Protein AF-A0A7X8JA95-F1 (afdb_monomer)

Radius of gyration: 20.43 Å; Cα contacts (8 Å, |Δi|>4): 32; chains: 1; bounding box: 47×20×56 Å

pLDDT: mean 91.41, std 6.58, range [72.81, 98.19]

Solvent-accessible surface area (backbone atoms only — not comparable to full-atom values): 4577 Å² total; per-residue (Å²): 112,67,69,62,51,52,55,50,50,52,50,54,51,51,52,52,51,54,44,49,51,54,52,49,57,54,47,52,54,41,50,53,44,49,54,48,44,51,52,47,50,58,57,56,70,39,88,85,59,51,72,67,55,43,51,53,48,51,50,53,43,48,55,47,50,53,48,43,51,46,50,62,73,63,40,62,51,99,90,38,77,97

Mean predicted aligned error: 5.04 Å

Nearest PDB structures (foldseek):
  6jy0-assembly1_A  TM=9.854E-01  e=2.495E-04  Salmonella enterica subsp. enterica serovar Typhimurium
  8cxm-assembly1_B  TM=9.804E-01  e=5.920E-04  Escherichia coli K-12
  8cvi-assembly1_K  TM=9.767E-01  e=5.920E-04  Escherichia coli

Structure (mmCIF, N/CA/C/O backbone):
data_AF-A0A7X8JA95-F1
#
_entry.id   AF-A0A7X8JA95-F1
#
loop_
_atom_site.group_PDB
_atom_site.id
_atom_site.type_symbol
_atom_site.label_atom_id
_atom_site.label_alt_id
_atom_site.label_comp_id
_atom_site.label_asym_id
_atom_site.label_entity_id
_atom_site.label_seq_id
_atom_site.pdbx_PDB_ins_code
_atom_site.Cartn_x
_atom_site.Cartn_y
_atom_site.Cartn_z
_atom_site.occupancy
_atom_site.B_iso_or_equiv
_atom_site.auth_seq_id
_atom_site.auth_comp_id
_atom_site.auth_asym_id
_atom_site.auth_atom_id
_atom_site.pdbx_PDB_model_num
ATOM 1 N N . SER A 1 1 ? -27.722 1.238 35.158 1.00 72.81 1 SER A N 1
ATOM 2 C CA . SER A 1 1 ? -27.612 1.001 33.702 1.00 72.81 1 SER A CA 1
ATOM 3 C C . SER A 1 1 ? -26.827 2.059 32.928 1.00 72.81 1 SER A C 1
ATOM 5 O O . SER A 1 1 ? -26.087 1.664 32.042 1.00 72.81 1 SER A O 1
ATOM 7 N N . GLN A 1 2 ? -26.899 3.361 33.248 1.00 78.94 2 GLN A N 1
ATOM 8 C CA . GLN A 1 2 ? -26.144 4.396 32.509 1.00 78.94 2 GLN A CA 1
ATOM 9 C C . GLN A 1 2 ? -24.614 4.263 32.625 1.00 78.94 2 GLN A C 1
ATOM 11 O O . GLN A 1 2 ? -23.934 4.314 31.610 1.00 78.94 2 GLN A O 1
ATOM 16 N N . ILE A 1 3 ? -24.076 3.997 33.822 1.00 83.12 3 ILE A N 1
ATOM 17 C CA . ILE A 1 3 ? -22.622 3.815 34.031 1.00 83.12 3 ILE A CA 1
ATOM 18 C C . ILE A 1 3 ? -22.073 2.638 33.207 1.00 83.12 3 ILE A C 1
ATOM 20 O O . ILE A 1 3 ? -21.039 2.759 32.558 1.00 83.12 3 ILE A O 1
ATOM 24 N N . ASN A 1 4 ? -22.797 1.515 33.158 1.00 89.44 4 ASN A N 1
ATOM 25 C CA . ASN A 1 4 ? -22.398 0.359 32.347 1.00 89.44 4 ASN A CA 1
ATOM 26 C C . ASN A 1 4 ? -22.447 0.666 30.842 1.00 89.44 4 ASN A C 1
ATOM 28 O O . ASN A 1 4 ? -21.571 0.220 30.106 1.00 89.44 4 ASN A O 1
ATOM 32 N N . GLY A 1 5 ? -23.433 1.453 30.398 1.00 92.25 5 GLY A N 1
ATOM 33 C CA . GLY A 1 5 ? -23.515 1.928 29.016 1.00 92.25 5 GLY A CA 1
ATOM 34 C C . GLY A 1 5 ? -22.354 2.853 28.645 1.00 92.25 5 GLY A C 1
ATOM 35 O O . GLY A 1 5 ? -21.737 2.659 27.603 1.00 92.25 5 GLY A O 1
ATOM 36 N N . LEU A 1 6 ? -21.996 3.795 29.523 1.00 92.44 6 LEU A N 1
ATOM 37 C CA . LEU A 1 6 ? -20.846 4.688 29.334 1.00 92.44 6 LEU A CA 1
ATOM 38 C C . LEU A 1 6 ? -19.521 3.914 29.290 1.00 92.44 6 LEU A C 1
ATOM 40 O O . LEU A 1 6 ? -18.695 4.162 28.416 1.00 92.44 6 LEU A O 1
ATOM 44 N N . ASN A 1 7 ? -19.341 2.919 30.164 1.00 93.44 7 ASN A N 1
ATOM 45 C CA . ASN A 1 7 ? -18.157 2.055 30.146 1.00 93.44 7 ASN A CA 1
ATOM 46 C C . ASN A 1 7 ? -18.049 1.242 28.848 1.00 93.44 7 ASN A C 1
ATOM 48 O O . ASN A 1 7 ? -16.955 1.095 28.306 1.00 93.44 7 ASN A O 1
ATOM 52 N N . GLN A 1 8 ? -19.169 0.735 28.322 1.00 93.00 8 GLN A N 1
ATOM 53 C CA . GLN A 1 8 ? -19.170 0.057 27.026 1.00 93.00 8 GLN A CA 1
ATOM 54 C C . GLN A 1 8 ? -18.885 1.028 25.876 1.00 93.00 8 GLN A C 1
ATOM 56 O O . GLN A 1 8 ? -18.098 0.698 24.996 1.00 93.00 8 GLN A O 1
ATOM 61 N N . GLY A 1 9 ? -19.472 2.227 25.905 1.00 94.06 9 GLY A N 1
ATOM 62 C CA . GLY A 1 9 ? -19.210 3.275 24.918 1.00 94.06 9 GLY A CA 1
ATOM 63 C C . GLY A 1 9 ? -17.731 3.656 24.857 1.00 94.06 9 GLY A C 1
ATOM 64 O O . GLY A 1 9 ? -17.162 3.711 23.772 1.00 94.06 9 GLY A O 1
ATOM 65 N N . ASN A 1 10 ? -17.084 3.809 26.015 1.00 94.44 10 ASN A N 1
ATOM 66 C CA . ASN A 1 10 ? -15.645 4.059 26.088 1.00 94.44 10 ASN A CA 1
ATOM 67 C C . ASN A 1 10 ? -14.826 2.915 25.480 1.00 94.44 10 ASN A C 1
ATOM 69 O O . ASN A 1 10 ? -13.878 3.177 24.747 1.00 94.44 10 ASN A O 1
ATOM 73 N N . ARG A 1 11 ? -15.175 1.648 25.740 1.00 94.25 11 ARG A N 1
ATOM 74 C CA . ARG A 1 11 ? -14.485 0.506 25.111 1.00 94.25 11 ARG A CA 1
ATOM 75 C C . ARG A 1 11 ? -14.639 0.517 23.591 1.00 94.25 11 ARG A C 1
ATOM 77 O O . ARG A 1 11 ? -13.635 0.476 22.896 1.00 94.25 11 ARG A O 1
ATOM 84 N N . ASN A 1 12 ? -15.860 0.708 23.093 1.00 90.81 12 ASN A N 1
ATOM 85 C CA . ASN A 1 12 ? -16.124 0.789 21.655 1.00 90.81 12 ASN A CA 1
ATOM 86 C C . ASN A 1 12 ? -15.346 1.939 20.986 1.00 90.81 12 ASN A C 1
ATOM 88 O O . ASN A 1 12 ? -14.848 1.780 19.875 1.00 90.81 12 ASN A O 1
ATOM 92 N N . ALA A 1 13 ? -15.232 3.093 21.654 1.00 95.44 13 ALA A N 1
ATOM 93 C CA . ALA A 1 13 ? -14.449 4.220 21.153 1.00 95.44 13 ALA A CA 1
ATOM 94 C C . ALA A 1 13 ? -12.949 3.891 21.084 1.00 95.44 13 ALA A C 1
ATOM 96 O O . ALA A 1 13 ? -12.306 4.203 20.086 1.00 95.44 13 ALA A O 1
ATOM 97 N N . ASN A 1 14 ? -12.403 3.221 22.105 1.00 94.50 14 ASN A N 1
ATOM 98 C CA . ASN A 1 14 ? -11.008 2.772 22.098 1.00 94.50 14 ASN A CA 1
ATOM 99 C C . ASN A 1 14 ? -10.741 1.740 20.991 1.00 94.50 14 ASN A C 1
ATOM 101 O O . ASN A 1 14 ? -9.729 1.847 20.303 1.00 94.50 14 ASN A O 1
ATOM 105 N N . ASP A 1 15 ? -11.660 0.798 20.764 1.00 93.56 15 ASP A N 1
ATOM 106 C CA . ASP A 1 15 ? -11.548 -0.171 19.667 1.00 93.56 15 ASP A CA 1
ATOM 107 C C . ASP A 1 15 ? -11.585 0.528 18.299 1.00 93.56 15 ASP A C 1
ATOM 109 O O . ASP A 1 15 ? -10.803 0.197 17.410 1.00 93.56 15 ASP A O 1
ATOM 113 N N . GLY A 1 16 ? -12.443 1.543 18.138 1.00 92.44 16 GLY A N 1
ATOM 114 C CA . GLY A 1 16 ? -12.494 2.369 16.929 1.00 92.44 16 GLY A CA 1
ATOM 115 C C . GLY A 1 16 ? -11.204 3.159 16.681 1.00 92.44 16 GLY A C 1
ATOM 116 O O . GLY A 1 16 ? -10.754 3.252 15.540 1.00 92.44 16 GLY A O 1
ATOM 117 N N . ILE A 1 17 ? -10.574 3.682 17.738 1.00 94.38 17 ILE A N 1
ATOM 118 C CA . ILE A 1 17 ? -9.265 4.347 17.645 1.00 94.38 17 ILE A CA 1
ATOM 119 C C . ILE A 1 17 ? -8.188 3.347 17.215 1.00 94.38 17 ILE A C 1
ATOM 121 O O . ILE A 1 17 ? -7.429 3.628 16.292 1.00 94.38 17 ILE A O 1
ATOM 125 N N . ALA A 1 18 ? -8.140 2.171 17.839 1.00 94.06 18 ALA A N 1
ATOM 126 C CA . ALA A 1 18 ? -7.149 1.147 17.517 1.00 94.06 18 ALA A CA 1
ATOM 127 C C . ALA A 1 18 ? -7.310 0.607 16.080 1.00 94.06 18 ALA A C 1
ATOM 129 O O . ALA A 1 18 ? -6.320 0.374 15.380 1.00 94.06 18 ALA A O 1
ATOM 130 N N . LEU A 1 19 ? -8.555 0.474 15.611 1.00 92.56 19 LEU A N 1
ATOM 131 C CA . LEU A 1 19 ? -8.883 0.160 14.220 1.00 92.56 19 LEU A CA 1
ATOM 132 C C . LEU A 1 19 ? -8.321 1.221 13.266 1.00 92.56 19 LEU A C 1
ATOM 134 O O . LEU A 1 19 ? -7.615 0.881 12.317 1.00 92.56 19 LEU A O 1
ATOM 138 N N . ALA A 1 20 ? -8.611 2.498 13.535 1.00 93.12 20 ALA A N 1
ATOM 139 C CA . ALA A 1 20 ? -8.155 3.611 12.710 1.00 93.12 20 ALA A CA 1
ATOM 140 C C . ALA A 1 20 ? -6.623 3.687 12.653 1.00 93.12 20 ALA A C 1
ATOM 142 O O . ALA A 1 20 ? -6.070 3.832 11.570 1.00 93.12 20 ALA A O 1
ATOM 143 N N . GLN A 1 21 ? -5.938 3.492 13.782 1.00 94.06 21 GLN A N 1
ATOM 144 C CA . GLN A 1 21 ? -4.472 3.462 13.845 1.00 94.06 21 GLN A CA 1
ATOM 145 C C . GLN A 1 21 ? -3.869 2.303 13.043 1.00 94.06 21 GLN A C 1
ATOM 147 O O . GLN A 1 21 ? -2.841 2.463 12.390 1.00 94.06 21 GLN A O 1
ATOM 152 N N . THR A 1 22 ? -4.512 1.132 13.059 1.00 92.06 22 THR A N 1
ATOM 153 C CA . THR A 1 22 ? -4.061 -0.015 12.254 1.00 92.06 22 THR A CA 1
ATOM 154 C C . THR A 1 22 ? -4.204 0.280 10.761 1.00 92.06 22 THR A C 1
ATOM 156 O O . THR A 1 22 ? -3.303 -0.028 9.980 1.00 92.06 22 THR A O 1
ATOM 159 N N . ALA A 1 23 ? -5.318 0.901 10.365 1.00 90.12 23 ALA A N 1
ATOM 160 C CA . ALA A 1 23 ? -5.530 1.330 8.988 1.00 90.12 23 ALA A CA 1
ATOM 161 C C . ALA A 1 23 ? -4.536 2.429 8.570 1.00 90.12 23 ALA A C 1
ATOM 163 O O . ALA A 1 23 ? -3.979 2.354 7.479 1.00 90.12 23 ALA A O 1
ATOM 164 N N . GLU A 1 24 ? -4.268 3.407 9.438 1.00 92.81 24 GLU A N 1
ATOM 165 C CA . GLU A 1 24 ? -3.304 4.488 9.200 1.00 92.81 24 GLU A CA 1
ATOM 166 C C . GLU A 1 24 ? -1.890 3.943 8.970 1.00 92.81 24 GLU A C 1
ATOM 168 O O . GLU A 1 24 ? -1.281 4.251 7.950 1.00 92.81 24 GLU A O 1
ATOM 173 N N . GLY A 1 25 ? -1.409 3.034 9.825 1.00 94.25 25 GLY A N 1
ATOM 174 C CA . GLY A 1 25 ? -0.095 2.411 9.635 1.00 94.25 25 GLY A CA 1
ATOM 175 C C . GLY A 1 25 ? 0.017 1.624 8.323 1.00 94.25 25 GLY A C 1
ATOM 176 O O . GLY A 1 25 ? 1.036 1.690 7.640 1.00 94.25 25 GLY A O 1
ATOM 177 N N . ALA A 1 26 ? -1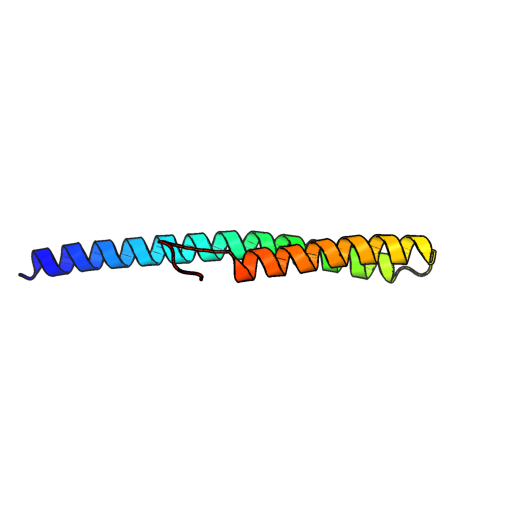.044 0.918 7.918 1.00 93.44 26 ALA A N 1
ATOM 178 C CA . ALA A 1 26 ? -1.071 0.234 6.625 1.00 93.44 26 ALA A CA 1
ATOM 179 C C . ALA A 1 26 ? -1.048 1.219 5.440 1.00 93.44 26 ALA A C 1
ATOM 181 O O . ALA A 1 26 ? -0.389 0.958 4.429 1.00 93.44 26 ALA A O 1
ATOM 182 N N . LEU A 1 27 ? -1.744 2.354 5.555 1.00 94.12 27 LEU A N 1
ATOM 183 C CA . LEU A 1 27 ? -1.755 3.404 4.536 1.00 94.12 27 LEU A CA 1
ATOM 184 C C . LEU A 1 27 ? -0.411 4.129 4.428 1.00 94.12 27 LEU A C 1
ATOM 186 O O . LEU A 1 27 ? -0.022 4.474 3.313 1.00 94.12 27 LEU A O 1
ATOM 190 N N . ASP A 1 28 ? 0.316 4.310 5.528 1.00 96.81 28 ASP A N 1
ATOM 191 C CA . ASP A 1 28 ? 1.656 4.907 5.518 1.00 96.81 28 ASP A CA 1
ATOM 192 C C . ASP A 1 28 ? 2.671 4.048 4.743 1.00 96.81 28 ASP A C 1
ATOM 194 O O . ASP A 1 28 ? 3.467 4.571 3.950 1.00 96.81 28 ASP A O 1
ATOM 198 N N . GLU A 1 29 ? 2.602 2.722 4.888 1.00 95.06 29 GLU A N 1
ATOM 199 C CA . GLU A 1 29 ? 3.416 1.784 4.101 1.00 95.06 29 GLU A CA 1
ATOM 200 C C . GLU A 1 29 ? 3.053 1.843 2.608 1.00 95.06 29 GLU A C 1
ATOM 202 O O . GLU A 1 29 ? 3.928 1.963 1.741 1.00 95.06 29 GLU A O 1
ATOM 207 N N . VAL A 1 30 ? 1.752 1.842 2.285 1.00 96.06 30 VAL A N 1
ATOM 208 C CA . VAL A 1 30 ? 1.269 2.005 0.901 1.00 96.06 30 VAL A CA 1
ATOM 209 C C . VAL A 1 30 ? 1.727 3.337 0.311 1.00 96.06 30 VAL A C 1
ATOM 211 O O . VAL A 1 30 ? 2.219 3.376 -0.819 1.00 96.06 30 VAL A O 1
ATOM 214 N N . HIS A 1 31 ? 1.618 4.428 1.067 1.00 96.38 31 HIS A N 1
ATOM 215 C CA . HIS A 1 31 ? 2.058 5.749 0.642 1.00 96.38 31 HIS A CA 1
ATOM 216 C C . HIS A 1 31 ? 3.562 5.759 0.333 1.00 96.38 31 HIS A C 1
ATOM 218 O O . HIS A 1 31 ? 3.970 6.239 -0.728 1.00 96.38 31 HIS A O 1
ATOM 224 N N . SER A 1 32 ? 4.383 5.161 1.197 1.00 97.81 32 SER A N 1
ATOM 225 C CA . SER A 1 32 ? 5.833 5.055 1.001 1.00 97.81 32 SER A CA 1
ATOM 226 C C . SER A 1 32 ? 6.192 4.281 -0.274 1.00 97.81 32 SER A C 1
ATO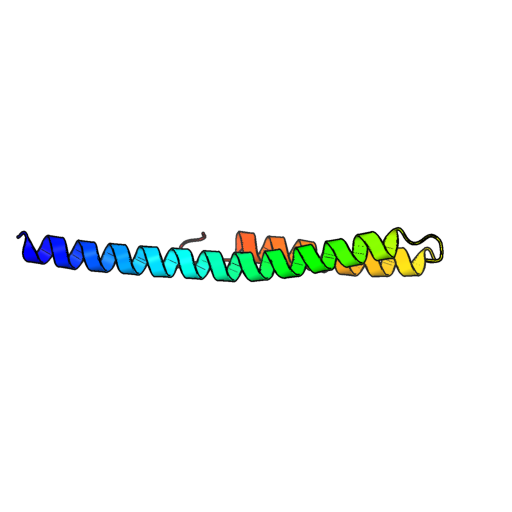M 228 O O . SER A 1 32 ? 7.026 4.732 -1.069 1.00 97.81 32 SER A O 1
ATOM 230 N N . MET A 1 33 ? 5.510 3.163 -0.542 1.00 98.19 33 MET A N 1
ATOM 231 C CA . MET A 1 33 ? 5.697 2.395 -1.778 1.00 98.19 33 MET A CA 1
ATOM 232 C C . MET A 1 33 ? 5.255 3.166 -3.026 1.00 98.19 33 MET A C 1
ATOM 234 O O . MET A 1 33 ? 5.954 3.147 -4.041 1.00 98.19 33 MET A O 1
ATOM 238 N N . LEU A 1 34 ? 4.149 3.911 -2.964 1.00 97.12 34 LEU A N 1
ATOM 239 C CA . LEU A 1 34 ? 3.702 4.755 -4.076 1.00 97.12 34 LEU A CA 1
ATOM 240 C C . LEU A 1 34 ? 4.705 5.875 -4.391 1.00 97.12 34 LEU A C 1
ATOM 242 O O . LEU A 1 34 ? 4.968 6.153 -5.564 1.00 97.12 34 LEU A O 1
ATOM 246 N N . GLN A 1 35 ? 5.328 6.483 -3.375 1.00 98.06 35 GLN A N 1
ATOM 247 C CA . GLN A 1 35 ? 6.406 7.459 -3.593 1.00 98.06 35 GLN A CA 1
ATOM 248 C C . GLN A 1 35 ? 7.629 6.817 -4.268 1.00 98.06 35 GLN A C 1
ATOM 250 O O . GLN A 1 35 ? 8.252 7.421 -5.153 1.00 98.06 35 GLN A O 1
ATOM 255 N N . ARG A 1 36 ? 7.952 5.566 -3.918 1.00 97.81 36 ARG A N 1
ATOM 256 C CA . ARG A 1 36 ? 9.003 4.794 -4.592 1.00 97.81 36 ARG A CA 1
ATOM 257 C C . ARG A 1 36 ? 8.648 4.524 -6.056 1.00 97.81 36 ARG A C 1
ATOM 259 O O . ARG A 1 36 ? 9.458 4.842 -6.926 1.00 97.81 36 ARG A O 1
ATOM 266 N N . ILE A 1 37 ? 7.433 4.051 -6.349 1.00 97.19 37 ILE A N 1
ATOM 267 C CA . ILE A 1 37 ? 6.934 3.847 -7.724 1.00 97.19 37 ILE A CA 1
ATOM 268 C C . ILE A 1 37 ? 7.011 5.146 -8.534 1.00 97.19 37 ILE A C 1
ATOM 270 O O . ILE A 1 37 ? 7.451 5.137 -9.687 1.00 97.19 37 ILE A O 1
ATOM 274 N N . ARG A 1 38 ? 6.639 6.286 -7.941 1.00 96.75 38 ARG A N 1
ATOM 275 C CA . ARG A 1 38 ? 6.745 7.598 -8.595 1.00 96.75 38 ARG A CA 1
ATOM 276 C C . ARG A 1 38 ? 8.190 7.934 -8.963 1.00 96.75 38 ARG A C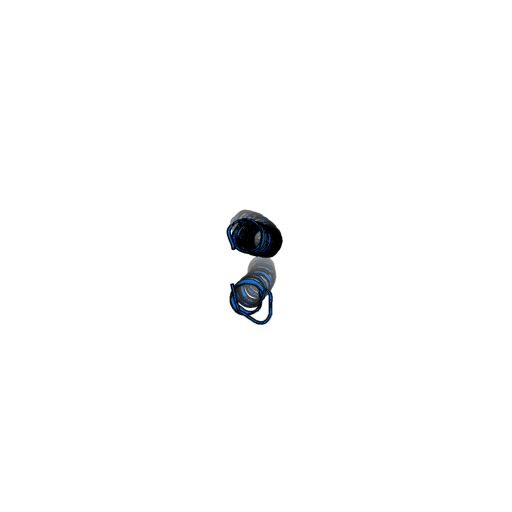 1
ATOM 278 O O . ARG A 1 38 ? 8.450 8.363 -10.086 1.00 96.75 38 ARG A O 1
ATOM 285 N N . THR A 1 39 ? 9.127 7.704 -8.046 1.00 95.69 39 THR A N 1
ATOM 286 C CA . THR A 1 39 ? 10.564 7.930 -8.277 1.00 95.69 39 THR A CA 1
ATOM 287 C C . THR A 1 39 ? 11.087 7.045 -9.408 1.00 95.69 39 THR A C 1
ATOM 289 O O . THR A 1 39 ? 11.771 7.524 -10.312 1.00 95.69 39 THR A O 1
ATOM 292 N N . LEU A 1 40 ? 10.707 5.767 -9.405 1.00 95.44 40 LEU A N 1
ATOM 293 C CA . LEU A 1 40 ? 11.037 4.801 -10.451 1.00 95.44 40 LEU A CA 1
ATOM 294 C C . LEU A 1 40 ? 10.455 5.195 -11.814 1.00 95.44 40 LEU A C 1
ATOM 296 O O . LEU A 1 40 ? 11.145 5.104 -12.826 1.00 95.44 40 LEU A O 1
ATOM 300 N N . SER A 1 41 ? 9.225 5.707 -11.842 1.00 92.38 41 SER A N 1
ATOM 301 C CA . SER A 1 41 ? 8.562 6.169 -13.068 1.00 92.38 41 SER A CA 1
ATOM 302 C C . SER A 1 41 ? 9.286 7.366 -13.686 1.00 92.38 41 SER A C 1
ATOM 304 O O . SER A 1 41 ? 9.566 7.371 -14.885 1.00 92.38 41 SER A O 1
ATOM 306 N N . VAL A 1 42 ? 9.665 8.354 -12.865 1.00 93.44 42 VAL A N 1
ATOM 307 C CA . VAL A 1 42 ? 10.476 9.500 -13.312 1.00 93.44 42 VAL A CA 1
ATOM 308 C C . VAL A 1 42 ? 11.848 9.037 -13.792 1.00 93.44 42 VAL A C 1
ATOM 310 O O . VAL A 1 42 ? 12.314 9.493 -14.835 1.00 93.44 42 VAL A O 1
ATOM 313 N N . ARG A 1 43 ? 12.480 8.097 -13.075 1.00 89.88 43 ARG A N 1
ATOM 314 C CA . ARG A 1 43 ? 13.756 7.511 -13.494 1.00 89.88 43 ARG A CA 1
ATOM 315 C C . ARG A 1 43 ? 13.616 6.843 -14.856 1.00 89.88 43 ARG A C 1
ATOM 317 O O . ARG A 1 43 ? 14.433 7.144 -15.712 1.00 89.88 43 ARG A O 1
ATOM 324 N N . SER A 1 44 ? 12.593 6.013 -15.072 1.00 90.25 44 SER A N 1
ATOM 325 C CA . SER A 1 44 ? 12.334 5.288 -16.329 1.00 90.25 44 SER A CA 1
ATOM 326 C C . SER A 1 44 ? 12.138 6.223 -17.527 1.00 90.25 44 SER A C 1
ATOM 328 O O . SER A 1 44 ? 12.636 5.937 -18.617 1.00 90.25 44 SER A O 1
ATOM 330 N N . ALA A 1 45 ? 11.494 7.375 -17.307 1.00 89.25 45 ALA A N 1
ATOM 331 C CA . ALA A 1 45 ? 11.268 8.405 -18.321 1.00 89.25 45 ALA A CA 1
ATOM 332 C C . ALA A 1 45 ? 12.543 9.161 -18.751 1.00 89.25 45 ALA A C 1
ATOM 334 O O . ALA A 1 45 ? 12.499 9.932 -19.710 1.00 89.25 45 ALA A O 1
ATOM 335 N N . ASN A 1 46 ? 13.682 8.954 -18.078 1.00 85.75 46 ASN A N 1
ATOM 336 C CA . ASN A 1 46 ? 14.954 9.528 -18.504 1.00 85.75 46 ASN A CA 1
ATOM 337 C C . ASN A 1 46 ? 15.441 8.861 -19.806 1.00 85.75 46 ASN A C 1
ATOM 339 O O . ASN A 1 46 ? 15.647 7.646 -19.863 1.00 85.75 46 ASN A O 1
ATOM 343 N N . GLY A 1 47 ? 15.643 9.670 -20.850 1.00 73.00 47 GLY A N 1
ATOM 344 C CA . GLY A 1 47 ? 15.976 9.217 -22.204 1.00 73.00 47 GLY A CA 1
ATOM 345 C C . GLY A 1 47 ? 17.322 8.499 -22.349 1.00 73.00 47 GLY A C 1
ATOM 346 O O . GLY A 1 47 ? 17.567 7.901 -23.392 1.00 73.00 47 GLY A O 1
ATOM 347 N N . THR A 1 48 ? 18.182 8.517 -21.326 1.00 85.75 48 THR A N 1
ATOM 348 C CA . THR A 1 48 ? 19.469 7.802 -21.330 1.00 85.75 48 THR A CA 1
ATOM 349 C C . THR A 1 48 ? 19.371 6.343 -20.882 1.00 85.75 48 THR A C 1
ATOM 351 O O . THR A 1 48 ? 20.353 5.617 -21.012 1.00 85.75 48 THR A O 1
ATOM 354 N N . ASN A 1 49 ? 18.229 5.898 -20.347 1.00 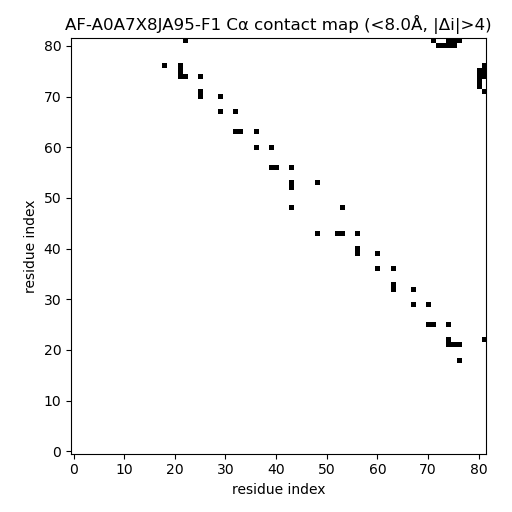86.38 49 ASN A N 1
ATOM 355 C CA . ASN A 1 49 ? 18.068 4.509 -19.916 1.00 86.38 49 ASN A CA 1
ATOM 356 C C . ASN A 1 49 ? 18.003 3.555 -21.106 1.00 86.38 49 ASN A C 1
ATOM 358 O O . ASN A 1 49 ? 17.276 3.783 -2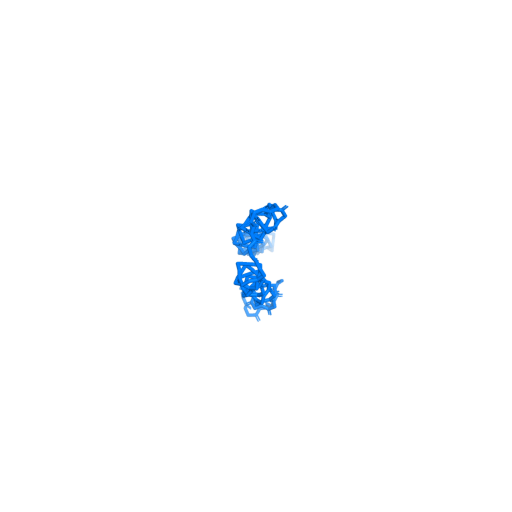2.085 1.00 86.38 49 ASN A O 1
ATOM 362 N N . THR A 1 50 ? 18.688 2.427 -20.961 1.00 90.50 50 THR A N 1
ATOM 363 C CA . THR A 1 50 ? 18.575 1.305 -21.887 1.00 90.50 50 THR A CA 1
ATOM 364 C C . THR A 1 50 ? 17.240 0.574 -21.706 1.00 90.50 50 THR A C 1
ATOM 366 O O . THR A 1 50 ? 16.461 0.838 -20.784 1.00 90.50 50 THR A O 1
ATOM 369 N N . THR A 1 51 ? 16.935 -0.357 -22.608 1.00 89.81 51 THR A N 1
ATOM 370 C CA . THR A 1 51 ? 15.760 -1.229 -22.461 1.00 89.81 51 THR A CA 1
ATOM 371 C C . 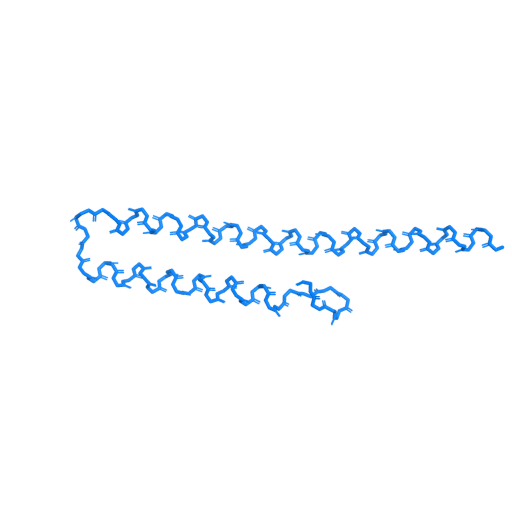THR A 1 51 ? 15.878 -2.137 -21.235 1.00 89.81 51 THR A C 1
ATOM 373 O O . THR A 1 51 ? 14.879 -2.329 -20.545 1.00 89.81 51 THR A O 1
ATOM 376 N N . ASP A 1 52 ? 17.084 -2.605 -20.909 1.00 91.56 52 ASP A N 1
ATOM 377 C CA . ASP A 1 52 ? 17.334 -3.462 -19.743 1.00 91.56 52 ASP A CA 1
ATOM 378 C C . ASP A 1 52 ? 17.163 -2.691 -18.423 1.00 91.56 52 ASP A C 1
ATOM 380 O O . ASP A 1 52 ? 16.580 -3.208 -17.465 1.00 91.56 52 ASP A O 1
ATOM 384 N N . ASP A 1 53 ? 17.567 -1.414 -18.393 1.00 91.75 53 ASP A N 1
ATOM 385 C CA . ASP A 1 53 ? 17.313 -0.524 -17.251 1.00 91.75 53 ASP A CA 1
ATOM 386 C C . ASP A 1 53 ? 15.809 -0.336 -17.027 1.00 91.75 53 ASP A C 1
ATOM 388 O O . ASP A 1 53 ? 15.318 -0.440 -15.901 1.00 91.75 53 ASP A O 1
ATOM 392 N N . ARG A 1 54 ? 15.050 -0.098 -18.107 1.00 91.62 54 ARG A N 1
ATOM 393 C CA . ARG A 1 54 ? 13.587 0.036 -18.035 1.00 91.62 54 ARG A CA 1
ATOM 394 C C . ARG A 1 54 ? 12.915 -1.266 -17.598 1.00 91.62 54 ARG A C 1
ATOM 396 O O . ARG A 1 54 ? 11.969 -1.208 -16.816 1.00 91.62 54 ARG A O 1
ATOM 403 N N . ALA A 1 55 ? 13.405 -2.420 -18.051 1.00 94.00 55 ALA A N 1
ATOM 404 C CA . ALA A 1 55 ? 12.895 -3.725 -17.632 1.00 94.00 55 ALA A CA 1
ATOM 405 C C . ALA A 1 55 ? 13.128 -3.974 -16.133 1.00 94.00 55 ALA A C 1
ATOM 407 O O . ALA A 1 55 ? 12.212 -4.401 -15.431 1.00 94.00 55 ALA A O 1
ATOM 408 N N . SER A 1 56 ? 14.315 -3.632 -15.626 1.00 94.50 56 SER A N 1
ATOM 409 C CA . SER A 1 56 ? 14.648 -3.751 -14.200 1.00 94.50 56 SER A CA 1
ATOM 410 C C . SER A 1 56 ? 13.791 -2.824 -13.333 1.00 94.50 56 SER A C 1
ATOM 412 O O . SER A 1 56 ? 13.253 -3.244 -12.312 1.00 94.50 56 SER A O 1
ATOM 414 N N . ILE A 1 57 ? 13.584 -1.578 -13.776 1.00 94.62 57 ILE A N 1
ATOM 415 C CA . ILE A 1 57 ? 12.678 -0.636 -13.105 1.00 94.62 57 ILE A CA 1
ATOM 416 C C . ILE A 1 57 ? 11.242 -1.178 -13.084 1.00 94.62 57 ILE A C 1
ATOM 418 O O . ILE A 1 57 ? 10.564 -1.097 -12.060 1.00 94.62 57 ILE A O 1
ATOM 422 N N . GLN A 1 58 ? 10.768 -1.741 -14.197 1.00 94.19 58 GLN A N 1
ATOM 423 C CA . GLN A 1 58 ? 9.422 -2.303 -14.283 1.00 94.19 58 GLN A CA 1
ATOM 424 C C . GLN A 1 58 ? 9.233 -3.512 -13.356 1.00 94.19 58 GLN A C 1
ATOM 426 O O . GLN A 1 58 ? 8.140 -3.686 -12.812 1.00 94.19 58 GLN A O 1
ATOM 431 N N . ALA A 1 59 ? 10.275 -4.325 -13.156 1.00 97.12 59 ALA A N 1
ATOM 432 C CA . ALA A 1 59 ? 10.254 -5.419 -12.192 1.00 97.12 59 ALA A CA 1
ATOM 433 C C . ALA A 1 59 ? 10.065 -4.895 -10.757 1.00 97.12 59 ALA A C 1
ATOM 435 O O . ALA A 1 59 ? 9.150 -5.345 -10.073 1.00 97.12 59 ALA A O 1
ATOM 436 N N . GLU A 1 60 ? 10.826 -3.872 -10.348 1.00 97.19 60 GLU A N 1
ATOM 437 C CA . GLU A 1 60 ? 10.682 -3.251 -9.019 1.00 97.19 60 GLU A CA 1
ATOM 438 C C . GLU A 1 60 ? 9.289 -2.614 -8.840 1.00 97.19 60 GLU A C 1
ATOM 440 O O . GLU A 1 60 ? 8.641 -2.793 -7.810 1.00 97.19 60 GLU A O 1
ATOM 445 N N . VAL A 1 61 ? 8.760 -1.929 -9.864 1.00 97.25 61 VAL A N 1
ATOM 446 C CA . VAL A 1 61 ? 7.386 -1.384 -9.832 1.00 97.25 61 VAL A CA 1
ATOM 447 C C . VAL A 1 61 ? 6.343 -2.490 -9.663 1.00 97.25 61 VAL A C 1
ATOM 449 O O . VAL A 1 61 ? 5.356 -2.297 -8.947 1.00 97.25 61 VAL A O 1
ATOM 452 N N . LYS A 1 62 ? 6.540 -3.646 -10.307 1.00 97.94 62 LYS A N 1
ATOM 453 C CA . LYS A 1 62 ? 5.630 -4.786 -10.175 1.00 97.94 62 LYS A CA 1
ATOM 454 C C . LYS A 1 62 ? 5.650 -5.343 -8.752 1.00 97.94 62 LYS A C 1
ATOM 456 O O . LYS A 1 62 ? 4.580 -5.533 -8.185 1.00 97.94 62 LYS A O 1
ATOM 461 N N . GLU A 1 63 ? 6.828 -5.554 -8.173 1.00 98.06 63 GLU A N 1
ATOM 462 C CA . GLU A 1 63 ? 6.965 -6.041 -6.793 1.00 98.06 63 GLU A CA 1
ATOM 463 C C . GLU A 1 63 ? 6.290 -5.097 -5.792 1.00 98.06 63 GLU A C 1
ATOM 465 O O . GLU A 1 63 ? 5.510 -5.540 -4.951 1.00 98.06 63 GLU A O 1
ATOM 470 N N . LEU A 1 64 ? 6.499 -3.784 -5.937 1.00 97.94 64 LEU A N 1
ATOM 471 C CA . LEU A 1 64 ? 5.837 -2.778 -5.101 1.00 97.94 64 LEU A CA 1
ATOM 472 C C . LEU A 1 64 ? 4.311 -2.793 -5.278 1.00 97.94 64 LEU A C 1
ATOM 474 O O . LEU A 1 64 ? 3.574 -2.640 -4.308 1.00 97.94 64 LEU A O 1
ATOM 478 N N . SER A 1 65 ? 3.817 -2.998 -6.501 1.00 96.94 65 SER A N 1
ATOM 479 C CA . 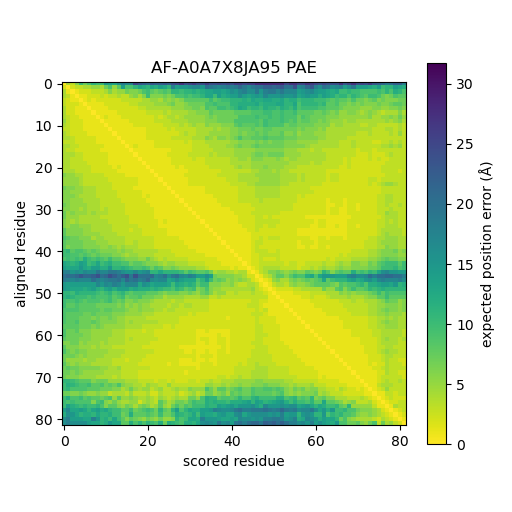SER A 1 65 ? 2.372 -3.070 -6.777 1.00 96.94 65 SER A CA 1
ATOM 480 C C . SER A 1 65 ? 1.729 -4.324 -6.175 1.00 96.94 65 SER A C 1
ATOM 482 O O . SER A 1 65 ? 0.622 -4.261 -5.627 1.00 96.94 65 SER A O 1
ATOM 484 N N . ASP A 1 66 ? 2.428 -5.457 -6.248 1.00 97.62 66 ASP A N 1
ATOM 485 C CA . ASP A 1 66 ? 2.001 -6.712 -5.630 1.00 97.62 66 ASP A CA 1
ATOM 486 C C . ASP A 1 66 ? 1.961 -6.566 -4.099 1.00 97.62 66 ASP A C 1
ATOM 488 O O . ASP A 1 66 ? 1.004 -7.002 -3.454 1.00 97.62 66 ASP A O 1
ATOM 492 N N . GLU A 1 67 ? 2.945 -5.878 -3.519 1.00 97.12 67 GLU A N 1
ATOM 493 C CA . GLU A 1 67 ? 3.014 -5.640 -2.078 1.00 97.12 67 GLU A CA 1
ATOM 494 C C . GLU A 1 67 ? 1.938 -4.662 -1.583 1.00 97.12 67 GLU A C 1
ATOM 496 O O . GLU A 1 67 ? 1.270 -4.938 -0.584 1.00 97.12 67 GLU A O 1
ATOM 501 N N . ILE A 1 68 ? 1.663 -3.581 -2.321 1.00 96.00 68 ILE A N 1
ATOM 502 C CA . ILE A 1 68 ? 0.514 -2.696 -2.055 1.00 96.00 68 ILE A CA 1
ATOM 503 C C . ILE A 1 68 ? -0.788 -3.506 -2.043 1.00 96.00 68 ILE A C 1
ATOM 505 O O . ILE A 1 68 ? -1.601 -3.380 -1.125 1.00 96.00 68 ILE A O 1
ATOM 509 N N . THR A 1 69 ? -0.975 -4.382 -3.035 1.00 94.69 69 THR A N 1
ATOM 510 C CA . THR A 1 69 ? -2.161 -5.246 -3.125 1.00 94.69 69 THR A CA 1
ATOM 511 C C . THR A 1 69 ? -2.241 -6.209 -1.941 1.00 94.69 69 THR A C 1
ATOM 513 O O . THR A 1 69 ? -3.325 -6.437 -1.394 1.00 94.69 69 THR A O 1
ATOM 516 N N . ARG A 1 70 ? -1.102 -6.761 -1.504 1.00 95.31 70 ARG A N 1
ATOM 517 C CA . ARG A 1 70 ? -1.021 -7.624 -0.322 1.00 95.31 70 ARG A CA 1
ATOM 518 C C . ARG A 1 70 ? -1.467 -6.876 0.928 1.00 95.31 70 ARG A C 1
ATOM 520 O O . ARG A 1 70 ? -2.324 -7.402 1.635 1.00 95.31 70 ARG A O 1
ATOM 527 N N . ILE A 1 71 ? -0.934 -5.681 1.186 1.00 92.38 71 ILE A N 1
ATOM 528 C CA . ILE A 1 71 ? -1.312 -4.864 2.348 1.00 92.38 71 ILE A CA 1
ATOM 529 C C . ILE A 1 71 ? -2.810 -4.549 2.296 1.00 92.38 71 ILE A C 1
ATOM 531 O O . ILE A 1 71 ? -3.524 -4.852 3.251 1.00 92.38 71 ILE A O 1
ATOM 535 N N . ALA A 1 72 ? -3.322 -4.087 1.154 1.00 88.06 72 ALA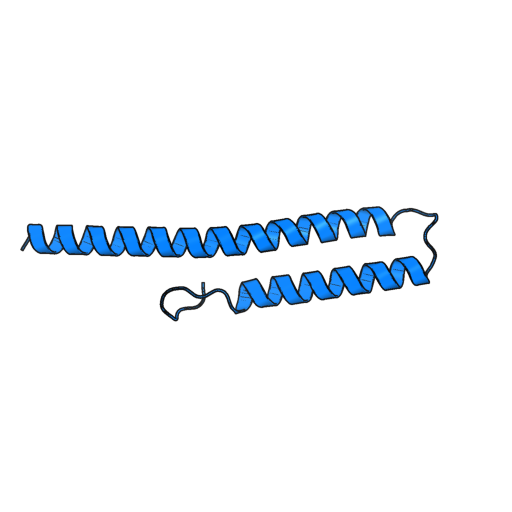 A N 1
ATOM 536 C CA . ALA A 1 72 ? -4.747 -3.804 0.979 1.00 88.06 72 ALA A CA 1
ATOM 537 C C . ALA A 1 72 ? -5.648 -5.032 1.230 1.00 88.06 72 ALA A C 1
ATOM 539 O O . ALA A 1 72 ? -6.735 -4.912 1.778 1.00 88.06 72 ALA A O 1
ATOM 540 N N . CYS A 1 73 ? -5.211 -6.242 0.863 1.00 88.44 73 CYS A N 1
ATOM 541 C CA . CYS A 1 73 ? -6.026 -7.454 1.008 1.00 88.44 73 CYS A CA 1
ATOM 542 C C . CYS A 1 73 ? -5.871 -8.182 2.354 1.00 88.44 73 CYS A C 1
ATOM 544 O O . CYS A 1 73 ? -6.660 -9.100 2.647 1.00 88.44 73 CYS A O 1
ATOM 546 N N . LYS A 1 74 ? -4.801 -7.887 3.102 1.00 89.75 74 LYS A N 1
ATOM 547 C CA . LYS A 1 74 ? -4.367 -8.647 4.286 1.00 89.75 74 LYS A CA 1
ATOM 548 C C . LYS A 1 74 ? -4.304 -7.819 5.564 1.00 89.75 74 LYS A C 1
ATOM 550 O O . LYS A 1 74 ? -4.076 -8.421 6.609 1.00 89.75 74 LYS A O 1
ATOM 555 N N . THR A 1 75 ? -4.513 -6.506 5.513 1.00 89.25 75 THR A N 1
ATOM 556 C CA . THR A 1 75 ? -4.614 -5.699 6.733 1.00 89.25 75 THR A CA 1
ATOM 557 C C . THR A 1 75 ? -5.855 -6.132 7.512 1.00 89.25 75 THR A C 1
ATOM 559 O O . THR A 1 75 ? -6.947 -6.253 6.956 1.00 89.25 75 THR A O 1
ATOM 562 N N . THR A 1 76 ? -5.677 -6.452 8.795 1.00 81.81 76 THR A N 1
ATOM 563 C CA . THR A 1 76 ? -6.756 -6.945 9.657 1.00 81.81 76 THR A CA 1
ATOM 564 C C . THR A 1 76 ? -6.686 -6.331 11.042 1.00 81.81 76 THR A C 1
ATOM 566 O O . THR A 1 76 ? -5.599 -6.225 11.606 1.00 81.81 76 THR A O 1
ATOM 569 N N . PHE A 1 77 ? -7.845 -6.064 11.633 1.00 82.44 77 PHE A N 1
ATOM 570 C CA . PHE A 1 77 ? -7.995 -5.701 13.039 1.00 82.44 77 PHE A CA 1
ATOM 571 C C . PHE A 1 77 ? -9.058 -6.594 13.685 1.00 82.44 77 PHE A C 1
ATOM 573 O O . PHE A 1 77 ? -10.124 -6.814 13.111 1.00 82.44 77 PHE A O 1
ATOM 580 N N . GLY A 1 78 ? -8.770 -7.169 14.857 1.00 74.19 78 GLY A N 1
ATOM 581 C CA . GLY A 1 78 ? -9.721 -8.051 15.551 1.00 74.19 78 GLY A CA 1
ATOM 582 C C . GLY A 1 78 ? -10.226 -9.230 14.699 1.00 74.19 78 GLY A C 1
ATOM 583 O O . GLY A 1 78 ? -11.385 -9.624 14.812 1.00 74.19 78 GLY A O 1
ATOM 584 N N . GLY A 1 79 ? -9.396 -9.746 13.782 1.00 73.00 79 GLY A N 1
ATOM 585 C CA . GLY A 1 79 ? -9.747 -10.833 12.854 1.00 73.00 79 GLY A CA 1
ATOM 586 C C . GLY A 1 79 ? -10.573 -10.419 11.628 1.00 73.00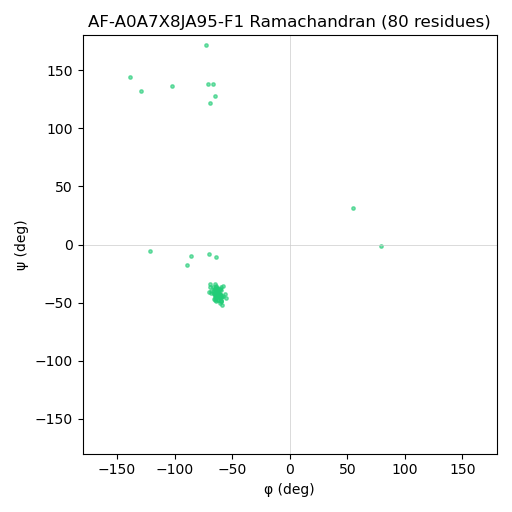 79 GLY A C 1
ATOM 587 O O . GLY A 1 79 ? -10.855 -11.263 10.781 1.00 73.00 79 GLY A O 1
ATOM 588 N N . HIS A 1 80 ? -10.930 -9.140 11.500 1.00 74.94 80 HIS A N 1
ATOM 589 C CA . HIS A 1 80 ? -11.687 -8.609 10.370 1.00 74.94 80 HIS A CA 1
ATOM 590 C C . HIS A 1 80 ? -10.748 -7.871 9.425 1.00 74.94 80 HIS A C 1
ATOM 592 O O . HIS A 1 80 ? -9.878 -7.125 9.872 1.00 74.94 80 HIS A O 1
ATOM 598 N N . LYS A 1 81 ? -10.914 -8.090 8.118 1.00 75.56 81 LYS A N 1
ATOM 599 C CA . LYS A 1 81 ? -10.216 -7.292 7.107 1.00 75.56 81 LYS A CA 1
ATOM 600 C C . LYS A 1 81 ? -10.734 -5.859 7.147 1.00 75.56 81 LYS A C 1
ATOM 602 O O . LYS A 1 81 ? -11.944 -5.669 7.279 1.00 75.56 81 LYS A O 1
ATOM 607 N N . ILE A 1 82 ? -9.815 -4.911 7.030 1.00 75.56 82 ILE A N 1
ATOM 608 C CA . ILE A 1 82 ? -10.089 -3.475 6.917 1.00 75.56 82 ILE A CA 1
ATOM 609 C C . ILE A 1 82 ? -9.782 -2.990 5.512 1.00 75.56 82 ILE A C 1
ATOM 611 O O . ILE A 1 82 ? -8.855 -3.564 4.899 1.00 75.56 82 ILE A O 1
#

Secondary structure (DSSP, 8-state):
-HHHHHHHHHHHHHHHHHHHHHHHHHHHHHHHHHHHHHHHHHHHT-TT--HHHHHHHHHHHHHHHHHHHHHHHH-EETTEE-

Foldseek 3Di:
DVVVVVVVVVVVVVLVVVVVVLVVVLVVLLVVLVVVLVVLVVVLPPPPDDPVSNVVSVVSNVVSVVVNVCSQQPRDDPNHRD

Sequence (82 aa):
SQINGLNQGNRNANDGIALAQTAEGALDEVHSMLQRIRTLSVRSANGTNTTDDRASIQAEVKELSDEITRIACKTTFGGHKI